Protein AF-A0A1S8ZXV4-F1 (afdb_monomer_lite)

Secondary structure (DSSP, 8-state):
--EEEEEEEEEEEEEEEE--TTSPPPEEEEEEEEETT--EEEESSPPP--SEEEEEEETTTTEEEEEE-SS-B-GGGB--SS-HHHHHHHHHHHHHHHHHHHHHHHHT-----HHHHHHHHHHHHHHHHHHHHHHHH-

Structure (mmCIF, N/CA/C/O backbone):
data_AF-A0A1S8ZXV4-F1
#
_entry.id   AF-A0A1S8ZXV4-F1
#
loop_
_atom_site.group_PDB
_atom_site.id
_atom_site.type_symbol
_atom_site.label_atom_id
_atom_site.label_alt_id
_atom_site.label_comp_id
_atom_site.label_asym_id
_atom_site.label_entity_id
_atom_site.label_seq_id
_atom_site.pdbx_PDB_ins_code
_atom_site.Cartn_x
_atom_site.Cartn_y
_atom_site.Cartn_z
_atom_site.occupancy
_atom_site.B_iso_or_equiv
_atom_site.auth_seq_id
_atom_site.auth_comp_id
_atom_site.auth_asym_id
_atom_site.auth_atom_id
_atom_site.pdbx_PDB_model_num
ATOM 1 N N . MET A 1 1 ? -6.082 -12.797 0.376 1.00 53.56 1 MET A N 1
ATOM 2 C CA . MET A 1 1 ? -6.749 -11.478 0.249 1.00 53.56 1 MET A CA 1
ATOM 3 C C . MET A 1 1 ? -6.816 -11.095 -1.225 1.00 53.56 1 MET A C 1
ATOM 5 O O . MET A 1 1 ? -5.987 -11.610 -1.969 1.00 53.56 1 MET A O 1
ATOM 9 N N . PRO A 1 2 ? -7.819 -10.319 -1.675 1.00 64.94 2 PRO A N 1
ATOM 10 C CA . PRO A 1 2 ? -8.117 -10.170 -3.096 1.00 64.94 2 PRO A CA 1
ATOM 11 C C . PRO A 1 2 ? -7.066 -9.303 -3.800 1.00 64.94 2 PRO A C 1
ATOM 13 O O . PRO A 1 2 ? -7.158 -8.078 -3.841 1.00 64.94 2 PRO A O 1
ATOM 16 N N . ASN A 1 3 ? -6.069 -9.975 -4.365 1.00 72.12 3 ASN A N 1
ATOM 17 C CA . ASN A 1 3 ? -5.155 -9.404 -5.339 1.00 72.12 3 ASN A CA 1
ATOM 18 C C . ASN A 1 3 ? -5.635 -9.812 -6.725 1.00 72.12 3 ASN A C 1
ATOM 20 O O . ASN A 1 3 ? -6.068 -10.947 -6.934 1.00 72.12 3 ASN A O 1
ATOM 24 N N . SER A 1 4 ? -5.553 -8.879 -7.662 1.00 84.62 4 SER A N 1
ATOM 25 C CA . SER A 1 4 ? -5.830 -9.153 -9.065 1.00 84.62 4 SER A CA 1
ATOM 26 C C . SER A 1 4 ? -4.521 -9.213 -9.836 1.00 84.62 4 SER A C 1
ATOM 28 O O . SER A 1 4 ? -3.505 -8.661 -9.405 1.00 84.62 4 SER A O 1
ATOM 30 N N . LYS A 1 5 ? -4.551 -9.917 -10.963 1.00 89.88 5 LYS A N 1
ATOM 31 C CA . LYS A 1 5 ? -3.407 -10.104 -11.847 1.00 89.88 5 LYS A CA 1
ATOM 32 C C . LYS A 1 5 ? -3.724 -9.547 -13.218 1.00 89.88 5 LYS A C 1
ATOM 34 O O . LYS A 1 5 ? -4.824 -9.750 -13.728 1.00 89.88 5 LYS A O 1
ATOM 39 N N . ALA A 1 6 ? -2.749 -8.890 -13.824 1.00 90.31 6 ALA A N 1
ATOM 40 C CA . ALA A 1 6 ? -2.843 -8.436 -15.197 1.00 90.31 6 ALA A CA 1
ATOM 41 C C . ALA A 1 6 ? -1.488 -8.574 -15.888 1.00 90.31 6 ALA A C 1
ATOM 43 O O . ALA A 1 6 ? -0.464 -8.173 -15.345 1.00 90.31 6 ALA A O 1
ATOM 44 N N . THR A 1 7 ? -1.489 -9.106 -17.107 1.00 92.69 7 THR A N 1
ATOM 45 C CA . THR A 1 7 ? -0.363 -8.932 -18.029 1.00 92.69 7 THR A CA 1
ATOM 46 C C . THR A 1 7 ? -0.497 -7.574 -18.696 1.00 92.69 7 THR A C 1
ATOM 48 O O . THR A 1 7 ? -1.591 -7.224 -19.153 1.00 92.69 7 THR A O 1
ATOM 51 N N . ASP A 1 8 ? 0.587 -6.816 -18.739 1.00 93.00 8 ASP A N 1
ATOM 52 C CA . ASP A 1 8 ? 0.615 -5.473 -19.296 1.00 93.00 8 ASP A CA 1
ATOM 53 C C . ASP A 1 8 ? 1.982 -5.146 -19.904 1.00 93.00 8 ASP A C 1
ATOM 55 O O . ASP A 1 8 ? 2.957 -5.88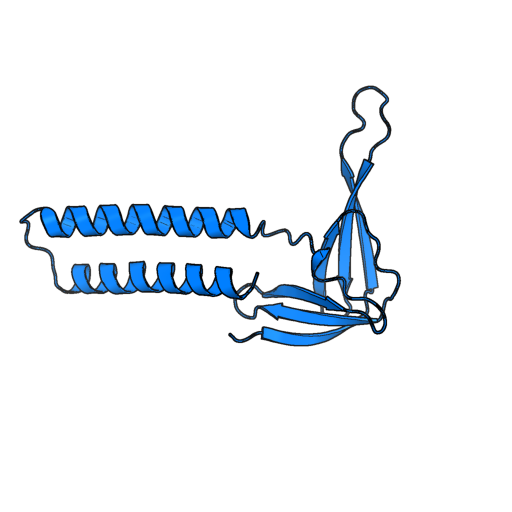0 -19.714 1.00 93.00 8 ASP A O 1
ATOM 59 N N . LYS A 1 9 ? 2.041 -4.043 -20.646 1.00 94.00 9 LYS A N 1
ATOM 60 C CA . LYS A 1 9 ? 3.249 -3.550 -21.287 1.00 94.00 9 LYS A CA 1
ATOM 61 C C . LYS A 1 9 ? 3.653 -2.195 -20.715 1.00 94.00 9 LYS A C 1
ATOM 63 O O . LYS A 1 9 ? 2.834 -1.280 -20.627 1.00 94.00 9 LYS A O 1
ATOM 68 N N . ILE A 1 10 ? 4.924 -2.053 -20.352 1.00 92.44 10 ILE A N 1
ATOM 69 C CA . ILE A 1 10 ? 5.539 -0.773 -20.001 1.00 92.44 10 ILE A CA 1
ATOM 70 C C . ILE A 1 10 ? 5.594 0.093 -21.261 1.00 92.44 10 ILE A C 1
ATOM 72 O O . ILE A 1 10 ? 6.110 -0.321 -22.297 1.00 92.44 10 ILE A O 1
ATOM 76 N N . THR A 1 11 ? 5.048 1.302 -21.173 1.00 93.88 11 THR A N 1
ATOM 77 C CA . THR A 1 11 ? 5.021 2.258 -22.287 1.00 93.88 11 THR A CA 1
ATOM 78 C C . THR A 1 11 ? 6.036 3.369 -22.100 1.00 93.88 11 THR A C 1
ATOM 80 O O . THR A 1 11 ? 6.648 3.803 -23.069 1.00 93.88 11 THR A O 1
ATOM 83 N N . ASN A 1 12 ? 6.228 3.822 -20.861 1.00 91.44 12 ASN A N 1
ATOM 84 C CA . ASN A 1 12 ? 7.108 4.934 -20.534 1.00 91.44 12 ASN A CA 1
ATOM 85 C C . ASN A 1 12 ? 7.781 4.718 -19.181 1.00 91.44 12 ASN A C 1
ATOM 87 O O . ASN A 1 12 ? 7.210 4.106 -18.273 1.00 91.44 12 ASN A O 1
ATOM 91 N N . TYR A 1 13 ? 8.965 5.308 -19.025 1.00 91.44 13 TYR A N 1
ATOM 92 C CA . TYR A 1 13 ? 9.608 5.452 -17.728 1.00 91.44 13 TYR A CA 1
ATOM 93 C C . TYR A 1 13 ? 10.292 6.812 -17.580 1.00 91.44 13 TYR A C 1
ATOM 95 O O . TYR A 1 13 ? 10.705 7.433 -18.559 1.00 91.44 13 TYR A O 1
ATOM 103 N N . PHE A 1 14 ? 10.454 7.264 -16.339 1.00 89.56 14 PHE A N 1
ATOM 104 C CA . PHE A 1 14 ? 11.303 8.406 -16.006 1.00 89.56 14 PHE A CA 1
ATOM 105 C C . PHE A 1 14 ? 12.165 8.107 -14.779 1.00 89.56 14 PHE A C 1
ATOM 107 O O . PHE A 1 14 ? 11.869 7.207 -13.995 1.00 89.56 14 PHE A O 1
ATOM 114 N N . VAL A 1 15 ? 13.267 8.842 -14.627 1.00 89.56 15 VAL A N 1
ATOM 115 C CA . VAL A 1 15 ? 14.275 8.582 -13.590 1.00 89.56 15 VAL A CA 1
ATOM 116 C C . VAL A 1 15 ? 14.322 9.735 -12.606 1.00 89.56 15 VAL A C 1
ATOM 118 O O . VAL A 1 15 ? 14.599 10.870 -12.998 1.00 89.56 15 VAL A O 1
ATOM 121 N N . THR A 1 16 ? 14.150 9.430 -11.324 1.00 85.75 16 THR A N 1
ATOM 122 C CA . THR A 1 16 ? 14.378 10.398 -10.252 1.00 85.75 16 THR A CA 1
ATOM 123 C C . THR A 1 16 ? 15.837 10.347 -9.818 1.00 85.75 16 THR A C 1
ATOM 125 O O . THR A 1 16 ? 16.419 9.277 -9.605 1.00 85.75 16 THR A O 1
ATOM 128 N N . ARG A 1 17 ? 16.446 11.528 -9.694 1.00 86.56 17 ARG A N 1
ATOM 129 C CA . ARG A 1 17 ? 17.826 11.708 -9.238 1.00 86.56 17 ARG A CA 1
ATOM 130 C C . ARG A 1 17 ? 17.844 12.595 -7.999 1.00 86.56 17 ARG A C 1
ATOM 132 O O . ARG A 1 17 ? 17.108 13.575 -7.949 1.00 86.56 17 ARG A O 1
ATOM 139 N N . ALA A 1 18 ? 18.687 12.266 -7.026 1.00 81.88 18 ALA A N 1
ATOM 140 C CA . ALA A 1 18 ? 18.881 13.060 -5.815 1.00 81.88 18 ALA A CA 1
ATOM 141 C C . ALA A 1 18 ? 20.348 13.475 -5.644 1.00 81.88 18 ALA A C 1
ATOM 143 O O . ALA A 1 18 ? 21.266 12.827 -6.153 1.00 81.88 18 ALA A O 1
ATOM 144 N N . GLY A 1 19 ? 20.562 14.569 -4.910 1.00 77.81 19 GLY A N 1
ATOM 145 C CA . GLY A 1 19 ? 21.883 15.160 -4.692 1.00 77.81 19 GLY A CA 1
ATOM 146 C C . GLY A 1 19 ? 22.304 16.137 -5.794 1.00 77.81 19 GLY A C 1
ATOM 147 O O . GLY A 1 19 ? 21.488 16.589 -6.592 1.00 77.81 19 GLY A O 1
ATOM 148 N N . GLY A 1 20 ? 23.587 16.501 -5.802 1.00 71.31 20 GLY A N 1
ATOM 149 C CA . GLY A 1 20 ? 24.172 17.399 -6.801 1.00 71.31 20 GLY A CA 1
ATOM 150 C C . GLY A 1 20 ? 24.274 18.874 -6.411 1.00 71.31 20 GLY A C 1
ATOM 151 O O . GLY A 1 20 ? 24.664 19.705 -7.230 1.00 71.31 20 GLY A O 1
ATOM 152 N N . LYS A 1 21 ? 23.977 19.231 -5.154 1.00 68.00 21 LYS A N 1
ATOM 153 C CA . LYS A 1 21 ? 24.371 20.546 -4.623 1.00 68.00 21 LYS A CA 1
ATOM 154 C C . LYS A 1 21 ? 25.883 20.546 -4.351 1.00 68.00 21 LYS A C 1
ATOM 156 O O . LYS A 1 21 ? 26.421 19.558 -3.854 1.00 68.00 21 LYS A O 1
ATOM 161 N N . ASN A 1 22 ? 26.551 21.649 -4.691 1.00 66.38 22 ASN A N 1
ATOM 162 C CA . ASN A 1 22 ? 28.001 21.866 -4.561 1.00 66.38 22 ASN A CA 1
ATOM 163 C C . ASN A 1 22 ? 28.892 20.963 -5.443 1.00 66.38 22 ASN A C 1
ATOM 165 O O . ASN A 1 22 ? 29.881 20.415 -4.968 1.00 66.38 22 ASN A O 1
ATOM 169 N N . GLY A 1 23 ? 28.564 20.804 -6.730 1.00 66.62 23 GLY A N 1
ATOM 170 C CA . GLY A 1 23 ? 29.474 20.190 -7.716 1.00 66.62 23 GLY A CA 1
ATOM 171 C C . GLY A 1 23 ? 29.562 18.659 -7.685 1.00 66.62 23 GLY A C 1
ATOM 172 O O . GLY A 1 23 ? 30.365 18.077 -8.408 1.00 66.62 23 GLY A O 1
ATOM 173 N N . SER A 1 24 ? 28.729 17.996 -6.880 1.00 75.75 24 SER A N 1
ATOM 174 C CA . SER A 1 24 ? 28.587 16.537 -6.887 1.00 75.75 24 SER A CA 1
ATOM 175 C C . SER A 1 24 ? 27.698 16.066 -8.049 1.00 75.75 24 SER A C 1
ATOM 177 O O . SER A 1 24 ? 26.811 16.785 -8.509 1.00 75.75 24 SER A O 1
ATOM 179 N N . THR A 1 25 ? 27.924 14.855 -8.561 1.00 79.50 25 THR A N 1
ATOM 180 C CA . THR A 1 25 ? 27.088 14.280 -9.624 1.00 79.50 25 THR A CA 1
ATOM 181 C C . THR A 1 25 ? 25.762 13.757 -9.048 1.00 79.50 25 THR A C 1
ATOM 183 O O . THR A 1 25 ? 25.775 13.023 -8.057 1.00 79.50 25 THR A O 1
ATOM 186 N N . PRO A 1 26 ? 24.598 14.099 -9.640 1.00 81.31 26 PRO A N 1
ATOM 187 C CA . PRO A 1 26 ? 23.306 13.595 -9.177 1.00 81.31 26 PRO A CA 1
ATOM 188 C C . PRO A 1 26 ? 23.215 12.071 -9.315 1.00 81.31 26 PRO A C 1
ATOM 190 O O . PRO A 1 26 ? 23.386 11.530 -10.416 1.00 81.31 26 PRO A O 1
ATOM 193 N N . GLN A 1 27 ? 22.891 11.380 -8.222 1.00 81.56 27 GLN A N 1
ATOM 194 C CA . GLN A 1 27 ? 22.738 9.925 -8.213 1.00 81.56 27 GLN A CA 1
ATOM 195 C C . GLN A 1 27 ? 21.309 9.531 -8.587 1.00 81.56 27 GLN A C 1
ATOM 197 O O . GLN A 1 27 ? 20.346 10.168 -8.159 1.00 81.56 27 GLN A O 1
ATOM 202 N N . LYS A 1 28 ? 21.162 8.479 -9.401 1.00 82.88 28 LYS A N 1
ATOM 203 C CA . LYS A 1 28 ? 19.854 7.885 -9.706 1.00 82.88 28 LYS A CA 1
ATOM 204 C C . LYS A 1 28 ? 19.336 7.165 -8.465 1.00 82.88 28 LYS A C 1
ATOM 206 O O . LYS A 1 28 ? 20.065 6.358 -7.900 1.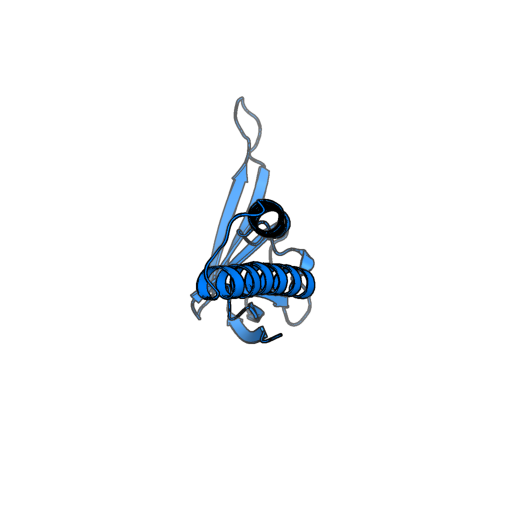00 82.88 28 LYS A O 1
ATOM 211 N N . ILE A 1 29 ? 18.094 7.441 -8.079 1.00 84.31 29 ILE A N 1
ATOM 212 C CA . ILE A 1 29 ? 17.489 6.857 -6.876 1.00 84.31 29 ILE A CA 1
ATOM 213 C C . ILE A 1 29 ? 16.252 6.006 -7.163 1.00 84.31 29 ILE A C 1
ATOM 215 O O . ILE A 1 29 ? 15.976 5.090 -6.396 1.00 84.31 29 ILE A O 1
ATOM 219 N N . ALA A 1 30 ? 15.528 6.270 -8.255 1.00 86.75 30 ALA A N 1
ATOM 220 C CA . ALA A 1 30 ? 14.350 5.489 -8.621 1.00 86.75 30 ALA A CA 1
ATOM 221 C C . ALA A 1 30 ? 14.050 5.560 -10.122 1.00 86.75 30 ALA A C 1
ATOM 223 O O . ALA A 1 30 ? 14.305 6.587 -10.766 1.00 86.75 30 ALA A O 1
ATOM 224 N N . TYR A 1 31 ? 13.453 4.491 -10.644 1.00 89.25 31 TYR A N 1
ATOM 225 C CA . TYR A 1 31 ? 12.757 4.480 -11.929 1.00 89.25 31 TYR A CA 1
ATOM 226 C C . TYR A 1 31 ? 11.254 4.454 -11.677 1.00 89.25 31 TYR A C 1
ATOM 228 O O . TYR A 1 31 ? 10.771 3.711 -10.829 1.00 89.25 31 TYR A O 1
ATOM 236 N N . HIS A 1 32 ? 10.514 5.257 -12.424 1.00 89.81 32 HIS A N 1
ATOM 237 C CA . HIS A 1 32 ? 9.062 5.325 -12.361 1.00 89.81 32 HIS A CA 1
ATOM 238 C C . HIS A 1 32 ? 8.501 4.863 -13.694 1.00 89.81 32 HIS A C 1
ATOM 240 O O . HIS A 1 32 ? 8.881 5.405 -14.729 1.00 89.81 32 HIS A O 1
ATOM 246 N N . TYR A 1 33 ? 7.605 3.887 -13.661 1.00 91.56 33 TYR A N 1
ATOM 247 C CA . TYR A 1 33 ? 7.060 3.218 -14.831 1.00 91.56 33 TYR A CA 1
ATOM 248 C C . TYR A 1 33 ? 5.580 3.530 -15.000 1.00 91.56 33 TYR A C 1
ATOM 250 O O . TYR A 1 33 ? 4.833 3.688 -14.030 1.00 91.56 33 TYR A O 1
ATOM 258 N N . SER A 1 34 ? 5.159 3.608 -16.256 1.00 91.75 34 SER A N 1
ATOM 259 C CA . SER A 1 34 ? 3.761 3.671 -16.668 1.00 91.75 34 SER A CA 1
ATOM 260 C C . SER A 1 34 ? 3.498 2.600 -17.715 1.00 91.75 34 SER A C 1
ATOM 262 O O . SER A 1 34 ? 4.360 2.293 -18.540 1.00 91.75 34 SER A O 1
ATOM 264 N N . THR A 1 35 ? 2.307 2.024 -17.658 1.00 93.06 35 THR A N 1
ATOM 265 C CA . THR A 1 35 ? 1.900 0.888 -18.491 1.00 93.06 35 THR A CA 1
ATOM 266 C C . THR A 1 35 ? 0.726 1.250 -19.390 1.00 93.06 35 THR A C 1
ATOM 268 O O . THR A 1 35 ? 0.079 2.280 -19.194 1.00 93.06 35 THR A O 1
ATOM 271 N N . GLU A 1 36 ? 0.449 0.415 -20.389 1.00 93.25 36 GLU A N 1
ATOM 272 C CA . GLU A 1 36 ? -0.634 0.635 -21.349 1.00 93.25 36 GLU A CA 1
ATOM 273 C C . GLU A 1 36 ? -2.018 0.632 -20.685 1.00 93.25 36 GLU A C 1
ATOM 275 O O . GLU A 1 36 ? -2.848 1.486 -21.002 1.00 93.25 36 GLU A O 1
ATOM 280 N N . LYS A 1 37 ? -2.263 -0.243 -19.697 1.00 90.31 37 LYS A N 1
ATOM 281 C CA . LYS A 1 37 ? -3.541 -0.260 -18.956 1.00 90.31 37 LYS A CA 1
ATOM 282 C C . LYS A 1 37 ? -3.604 0.775 -17.830 1.00 90.31 37 LYS A C 1
ATOM 284 O O . LYS A 1 37 ? -4.558 0.775 -17.053 1.00 90.31 37 LYS A O 1
ATOM 289 N N . GLY A 1 38 ? -2.620 1.671 -17.742 1.00 88.44 38 GLY A N 1
ATOM 290 C CA . GLY A 1 38 ? -2.628 2.808 -16.822 1.00 88.44 38 GLY A CA 1
ATOM 291 C C . GLY A 1 38 ? -2.145 2.503 -15.403 1.00 88.44 38 GLY A C 1
ATOM 292 O O . GLY A 1 38 ? -2.321 3.341 -14.519 1.00 88.44 38 GLY A O 1
ATOM 293 N N . PHE A 1 39 ? -1.518 1.347 -15.155 1.00 88.31 39 PHE A N 1
ATOM 294 C CA . PHE A 1 39 ? -0.814 1.115 -13.891 1.00 88.31 39 PHE A CA 1
ATOM 295 C C . PHE A 1 39 ? 0.463 1.949 -13.826 1.00 88.31 39 PHE A C 1
ATOM 297 O O . PHE A 1 39 ? 1.203 2.060 -14.810 1.00 88.31 39 PHE A O 1
ATOM 304 N N . THR A 1 40 ? 0.739 2.472 -12.636 1.00 89.00 40 THR A N 1
ATOM 305 C CA . THR A 1 40 ? 1.980 3.165 -12.304 1.00 89.00 40 THR A CA 1
ATOM 306 C C . THR A 1 40 ? 2.651 2.471 -11.130 1.00 89.00 40 THR A C 1
ATOM 308 O O . THR A 1 40 ? 2.001 2.041 -10.176 1.00 89.00 40 THR A O 1
ATOM 311 N N . PHE A 1 41 ? 3.967 2.326 -11.211 1.00 87.75 41 PHE A N 1
ATOM 312 C CA . PHE A 1 41 ? 4.779 1.744 -10.147 1.00 87.75 41 PHE A CA 1
ATOM 313 C C . PHE A 1 41 ? 6.206 2.265 -10.256 1.00 87.75 41 PHE A C 1
ATOM 315 O O . PHE A 1 41 ? 6.580 2.888 -11.248 1.00 87.75 41 PHE A O 1
ATOM 322 N N . SER A 1 42 ? 7.001 2.065 -9.212 1.00 88.00 42 SER A N 1
ATOM 323 C CA . SER A 1 42 ? 8.390 2.523 -9.192 1.00 88.00 42 SER A CA 1
ATOM 324 C C . SER A 1 42 ? 9.299 1.397 -8.742 1.00 88.00 42 SER A C 1
ATOM 326 O O . SER A 1 42 ? 8.882 0.560 -7.944 1.00 88.00 42 SER A O 1
ATOM 328 N N . THR A 1 43 ? 10.527 1.374 -9.245 1.00 87.88 43 THR A N 1
ATOM 329 C CA . THR A 1 43 ? 11.597 0.526 -8.719 1.00 87.88 43 THR A CA 1
ATOM 330 C C . THR A 1 43 ? 12.726 1.381 -8.151 1.00 87.88 43 THR A C 1
ATOM 332 O O . THR A 1 43 ? 12.776 2.599 -8.355 1.00 87.88 43 THR A O 1
ATOM 335 N N . GLY A 1 44 ? 13.616 0.754 -7.380 1.00 83.25 44 GLY A N 1
ATOM 336 C CA . GLY A 1 44 ? 14.858 1.371 -6.908 1.00 83.25 44 GLY A CA 1
ATOM 337 C C . GLY A 1 44 ? 15.846 1.689 -8.042 1.00 83.25 44 GLY A C 1
ATOM 338 O O . GLY A 1 44 ? 15.480 2.142 -9.121 1.00 83.25 44 GLY A O 1
ATOM 339 N N . ILE A 1 45 ? 17.138 1.454 -7.813 1.00 78.38 45 ILE A N 1
ATOM 340 C CA . ILE A 1 45 ? 18.211 1.809 -8.768 1.00 78.38 45 ILE A CA 1
ATOM 341 C C . ILE A 1 45 ? 18.212 0.891 -10.011 1.00 78.38 45 ILE A C 1
ATOM 343 O O . ILE A 1 45 ? 18.838 1.205 -11.025 1.00 78.38 45 ILE A O 1
ATOM 347 N N . ASN A 1 46 ? 17.490 -0.228 -9.963 1.00 81.50 46 ASN A N 1
ATOM 348 C CA . ASN A 1 46 ? 17.523 -1.253 -10.996 1.00 81.50 46 ASN A CA 1
ATOM 349 C C . ASN A 1 46 ? 16.457 -0.998 -12.063 1.00 81.50 46 ASN A C 1
ATOM 351 O O . ASN A 1 46 ? 15.271 -0.845 -11.759 1.00 81.50 46 ASN A O 1
ATOM 355 N N . TYR A 1 47 ? 16.908 -0.995 -13.315 1.00 84.62 47 TYR A N 1
ATOM 356 C CA . TYR A 1 47 ? 16.067 -0.843 -14.492 1.00 84.62 47 TYR A CA 1
ATOM 357 C C . TYR A 1 47 ? 15.436 -2.186 -14.885 1.00 84.62 47 TYR A C 1
ATOM 359 O O . TYR A 1 47 ? 16.113 -3.212 -14.889 1.00 84.62 47 TYR A O 1
ATOM 367 N N . ILE A 1 48 ? 14.146 -2.166 -15.214 1.00 85.75 48 ILE A N 1
ATOM 368 C CA . ILE A 1 48 ? 13.440 -3.278 -15.857 1.00 85.75 48 ILE A CA 1
ATOM 369 C C . ILE A 1 48 ? 13.716 -3.215 -17.357 1.00 85.75 48 ILE A C 1
ATOM 371 O O . ILE A 1 48 ? 13.356 -2.233 -18.003 1.00 85.75 48 ILE A O 1
ATOM 375 N N . GLU A 1 49 ? 14.360 -4.249 -17.893 1.00 83.81 49 GLU A N 1
ATOM 376 C CA . GLU A 1 49 ? 14.720 -4.315 -19.311 1.00 83.81 49 GLU A CA 1
ATOM 377 C C . GLU A 1 49 ? 13.569 -4.796 -20.196 1.00 83.81 49 GLU A C 1
ATOM 379 O O . GLU A 1 49 ? 13.501 -4.400 -21.359 1.00 83.81 49 GLU A O 1
ATOM 384 N N . GLU A 1 50 ? 12.666 -5.636 -19.680 1.00 86.31 50 GLU A N 1
ATOM 385 C CA . GLU A 1 50 ? 11.565 -6.172 -20.475 1.00 86.31 50 GLU A CA 1
ATOM 386 C C . GLU A 1 50 ? 10.295 -5.324 -20.378 1.00 86.31 50 GLU A C 1
ATOM 388 O O . GLU A 1 50 ? 9.758 -5.078 -19.299 1.00 86.31 50 GLU A O 1
ATOM 393 N N . ASP A 1 51 ? 9.741 -4.974 -21.540 1.00 87.56 51 ASP A N 1
ATOM 394 C CA . ASP A 1 51 ? 8.497 -4.206 -21.604 1.00 87.56 51 ASP A CA 1
ATOM 395 C C . ASP A 1 51 ? 7.276 -5.016 -21.146 1.00 87.56 51 ASP A C 1
ATOM 397 O O . ASP A 1 51 ? 6.335 -4.455 -20.594 1.00 87.56 51 ASP A O 1
ATOM 401 N N . ASN A 1 52 ? 7.251 -6.327 -21.407 1.00 92.31 52 ASN A N 1
ATOM 402 C CA . ASN A 1 52 ? 6.109 -7.183 -21.081 1.00 92.31 52 ASN A CA 1
ATOM 403 C C . ASN A 1 52 ? 6.232 -7.723 -19.657 1.00 92.31 52 ASN A C 1
ATOM 405 O O . ASN A 1 52 ? 7.143 -8.502 -19.357 1.00 92.31 52 ASN A O 1
ATOM 409 N N . ILE A 1 53 ? 5.268 -7.367 -18.813 1.00 92.69 53 ILE A N 1
ATOM 410 C CA . ILE A 1 53 ? 5.272 -7.689 -17.390 1.00 92.69 53 ILE A CA 1
ATOM 411 C C . ILE A 1 53 ? 3.929 -8.266 -16.927 1.00 92.69 53 ILE A C 1
ATOM 413 O O . ILE A 1 53 ? 2.858 -7.925 -17.423 1.00 92.69 53 ILE A O 1
ATOM 417 N N . GLU A 1 54 ? 3.984 -9.155 -15.944 1.00 93.25 54 GLU A N 1
ATOM 418 C CA . GLU A 1 54 ? 2.855 -9.555 -15.114 1.00 93.25 54 GLU A CA 1
ATOM 419 C C . GLU A 1 54 ? 2.863 -8.711 -13.840 1.00 93.25 54 GLU A C 1
ATOM 421 O O . GLU A 1 54 ? 3.863 -8.637 -13.120 1.00 93.25 54 GLU A O 1
ATOM 426 N N . ILE A 1 55 ? 1.727 -8.081 -13.568 1.00 90.44 55 ILE A N 1
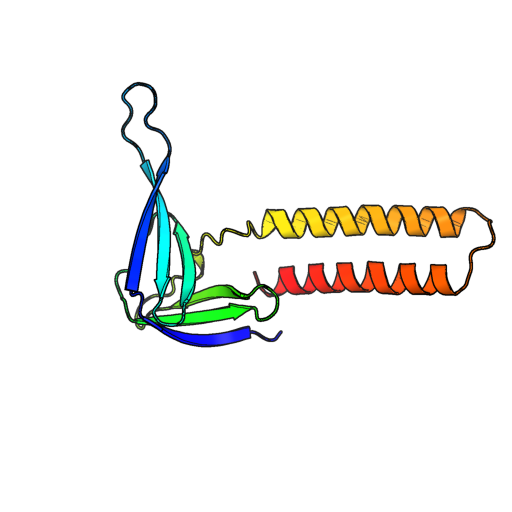ATOM 427 C CA . ILE A 1 55 ? 1.511 -7.189 -12.440 1.00 90.44 55 ILE A CA 1
ATOM 428 C C . ILE A 1 55 ? 0.472 -7.829 -11.524 1.00 90.44 55 ILE A C 1
ATOM 430 O O . ILE A 1 55 ? -0.636 -8.152 -11.961 1.00 90.44 55 ILE A O 1
ATOM 434 N N . GLU A 1 56 ? 0.805 -7.978 -10.243 1.00 89.81 56 GLU A N 1
ATOM 435 C CA . GLU A 1 56 ? -0.200 -8.169 -9.194 1.00 89.81 56 GLU A CA 1
ATOM 436 C C . GLU A 1 56 ? -0.483 -6.818 -8.542 1.00 89.81 56 GLU A C 1
ATOM 438 O O . GLU A 1 56 ? 0.440 -6.040 -8.301 1.00 89.81 56 GLU A O 1
ATOM 443 N N . TYR A 1 57 ? -1.748 -6.529 -8.251 1.00 86.38 57 TYR A N 1
ATOM 444 C CA . TYR A 1 57 ? -2.136 -5.284 -7.596 1.00 86.38 57 TYR A CA 1
ATOM 445 C C . TYR A 1 57 ? -3.224 -5.503 -6.545 1.00 86.38 57 TYR A C 1
ATOM 447 O O . TYR A 1 57 ? -4.086 -6.382 -6.657 1.00 86.38 57 TYR A O 1
ATOM 455 N N . SER A 1 58 ? -3.177 -4.667 -5.509 1.00 82.06 58 SER A N 1
ATOM 456 C CA . SER A 1 58 ? -4.169 -4.631 -4.438 1.00 82.06 58 SER A CA 1
ATOM 457 C C . SER A 1 58 ? -5.413 -3.891 -4.909 1.00 82.06 58 SER A C 1
ATOM 459 O O . SER A 1 58 ? -5.321 -2.726 -5.299 1.00 82.06 58 SER A O 1
ATOM 461 N N . LEU A 1 59 ? -6.588 -4.518 -4.825 1.00 80.12 59 LEU A N 1
ATOM 462 C CA . LEU A 1 59 ? -7.846 -3.851 -5.185 1.00 80.12 59 LEU A CA 1
ATOM 463 C C . LEU A 1 59 ? -8.171 -2.673 -4.256 1.00 80.12 59 LEU A C 1
ATOM 465 O O . LEU A 1 59 ? -8.703 -1.667 -4.718 1.00 80.12 59 LEU A O 1
ATOM 469 N N . LEU A 1 60 ? -7.823 -2.778 -2.968 1.00 74.62 60 LEU A N 1
ATOM 470 C CA . LEU A 1 60 ? -8.114 -1.737 -1.977 1.00 74.62 60 LEU A CA 1
ATOM 471 C C . LEU A 1 60 ? -7.286 -0.470 -2.197 1.00 74.62 60 LEU A C 1
ATOM 473 O O . LEU A 1 60 ? -7.818 0.633 -2.124 1.00 74.62 60 LEU A O 1
ATOM 477 N N . PHE A 1 61 ? -5.994 -0.626 -2.486 1.00 72.50 61 PHE A N 1
ATOM 478 C CA . PHE A 1 61 ? -5.076 0.511 -2.615 1.00 72.50 61 PHE A CA 1
ATOM 479 C C . PHE A 1 61 ? -4.795 0.901 -4.063 1.00 72.50 61 PHE A C 1
ATOM 481 O O . PHE A 1 61 ? -4.102 1.888 -4.293 1.00 72.50 61 PHE A O 1
ATOM 488 N N . LYS A 1 62 ? -5.289 0.115 -5.033 1.00 76.88 62 LYS A N 1
ATOM 489 C CA . LYS A 1 62 ? -4.953 0.223 -6.464 1.00 76.88 62 LYS A CA 1
ATOM 490 C C . LYS A 1 62 ? -3.442 0.328 -6.711 1.00 76.88 62 LYS A C 1
ATOM 492 O O . LYS A 1 62 ? -3.002 0.949 -7.671 1.00 76.88 62 LYS A O 1
ATOM 497 N N . SER A 1 63 ? -2.661 -0.274 -5.818 1.00 80.75 63 SER A N 1
ATOM 498 C CA . SER A 1 63 ? -1.204 -0.228 -5.829 1.00 80.75 63 SER A CA 1
ATOM 499 C C . SER A 1 63 ? -0.667 -1.542 -6.369 1.00 80.75 63 SER A C 1
ATOM 501 O O . SER A 1 63 ? -1.191 -2.607 -6.027 1.00 80.75 63 SER A O 1
ATOM 503 N N . VAL A 1 64 ? 0.369 -1.459 -7.195 1.00 86.69 64 VAL A N 1
ATOM 504 C CA . VAL A 1 64 ? 1.102 -2.613 -7.716 1.00 86.69 64 VAL A CA 1
ATOM 505 C C . VAL A 1 64 ? 1.885 -3.259 -6.580 1.00 86.69 64 VAL A C 1
ATOM 507 O O . VAL A 1 64 ? 2.631 -2.588 -5.888 1.00 86.69 64 VAL A O 1
ATOM 510 N N . THR A 1 65 ? 1.720 -4.555 -6.361 1.00 85.38 65 THR A N 1
ATOM 511 C CA . THR A 1 65 ? 2.318 -5.284 -5.232 1.00 85.38 65 THR A CA 1
ATOM 512 C C . THR A 1 65 ? 3.391 -6.259 -5.684 1.00 85.38 65 THR A C 1
ATOM 514 O O . THR A 1 65 ? 4.295 -6.566 -4.915 1.00 85.38 65 THR A O 1
ATOM 517 N N . LYS A 1 66 ? 3.313 -6.729 -6.935 1.00 88.56 66 LYS A N 1
ATOM 518 C CA . LYS A 1 66 ? 4.337 -7.562 -7.568 1.00 88.56 66 LYS A CA 1
ATOM 519 C C . LYS A 1 66 ? 4.475 -7.206 -9.034 1.00 88.56 66 LYS A C 1
ATOM 521 O O . LYS A 1 66 ? 3.477 -6.932 -9.696 1.00 88.56 66 LYS A O 1
ATOM 526 N N . VAL A 1 67 ? 5.705 -7.272 -9.531 1.00 88.50 67 VAL A N 1
ATOM 527 C CA . VAL A 1 67 ? 6.033 -7.111 -10.950 1.00 88.50 67 VAL A CA 1
ATOM 528 C C . VAL A 1 67 ? 6.991 -8.222 -11.343 1.00 88.50 67 VAL A C 1
ATOM 530 O O . VAL A 1 67 ? 8.016 -8.430 -10.692 1.00 88.50 67 VAL A O 1
ATOM 533 N N . LYS A 1 68 ? 6.654 -8.956 -12.399 1.00 91.06 68 LYS A N 1
ATOM 534 C CA . LYS A 1 68 ? 7.471 -10.044 -12.941 1.00 91.06 68 LYS A CA 1
ATOM 535 C C . LYS A 1 68 ? 7.552 -9.917 -14.451 1.00 91.06 68 LYS A C 1
ATOM 537 O O . LYS A 1 68 ? 6.538 -9.662 -15.087 1.00 91.06 68 LYS A O 1
ATOM 542 N N . SER A 1 69 ? 8.724 -10.126 -15.030 1.00 89.62 69 SER A N 1
ATOM 543 C CA . SER A 1 69 ? 8.838 -10.429 -16.455 1.00 89.62 69 SER A CA 1
ATOM 544 C C . SER A 1 69 ? 8.826 -11.945 -16.658 1.00 89.62 69 SER A C 1
ATOM 546 O O . SER A 1 69 ? 8.700 -12.731 -15.715 1.00 89.62 69 SER A O 1
ATOM 548 N N . LYS A 1 70 ? 8.984 -12.376 -17.910 1.00 85.62 70 LYS A N 1
ATOM 549 C CA . LYS A 1 70 ? 9.153 -13.794 -18.244 1.00 85.62 70 LYS A CA 1
ATOM 550 C C . LYS A 1 70 ? 10.398 -14.413 -17.589 1.00 85.62 70 LYS A C 1
ATOM 552 O O . LYS A 1 70 ? 10.400 -15.615 -17.337 1.00 85.62 70 LYS A O 1
ATOM 557 N N . TYR A 1 71 ? 11.440 -13.615 -17.345 1.00 85.62 71 TYR A N 1
ATOM 558 C CA . TYR A 1 71 ? 12.752 -14.103 -16.904 1.00 85.62 71 TYR A CA 1
ATOM 559 C C . TYR A 1 71 ? 13.117 -13.669 -15.486 1.00 85.62 71 TYR A C 1
ATOM 561 O O . TYR A 1 71 ? 13.868 -14.371 -14.816 1.00 85.62 71 TYR A O 1
ATOM 569 N N . ASN A 1 72 ? 12.569 -12.548 -15.013 1.00 87.12 72 ASN A N 1
ATOM 570 C CA . ASN A 1 72 ? 12.994 -11.908 -13.778 1.00 87.12 72 ASN A CA 1
ATOM 571 C C . ASN A 1 72 ? 11.807 -11.559 -12.877 1.00 87.12 72 ASN A C 1
ATOM 573 O O . ASN A 1 72 ? 10.720 -11.200 -13.332 1.00 87.12 72 ASN A O 1
ATOM 577 N N . ASN A 1 73 ? 12.028 -11.630 -11.566 1.00 88.56 73 ASN A N 1
ATOM 578 C CA . ASN A 1 73 ? 11.082 -11.141 -10.572 1.00 88.56 73 ASN A CA 1
ATOM 579 C C . ASN A 1 73 ? 11.579 -9.801 -10.022 1.00 88.56 73 ASN A C 1
ATOM 581 O O . ASN A 1 73 ? 12.605 -9.749 -9.352 1.00 88.56 73 ASN A O 1
ATOM 585 N N . TYR A 1 74 ? 10.829 -8.735 -10.289 1.00 86.75 74 TYR A N 1
ATOM 586 C CA . TYR A 1 74 ? 11.153 -7.367 -9.881 1.00 86.75 74 TYR A CA 1
ATOM 587 C C . TYR A 1 74 ? 10.392 -6.922 -8.630 1.00 86.75 74 TYR A C 1
ATOM 589 O O . TYR A 1 74 ? 10.519 -5.774 -8.215 1.00 86.75 74 TYR A O 1
ATOM 597 N N . SER A 1 75 ? 9.604 -7.814 -8.023 1.00 85.44 75 SER A N 1
ATOM 598 C CA . SER A 1 75 ? 8.725 -7.474 -6.896 1.00 85.44 75 SER A CA 1
ATOM 599 C C . SER A 1 75 ? 9.497 -6.903 -5.705 1.00 85.44 75 SER A C 1
ATOM 601 O O . SER A 1 75 ? 9.057 -5.920 -5.123 1.00 85.44 75 SER A O 1
ATOM 603 N N . ASP A 1 76 ? 10.681 -7.444 -5.408 1.00 81.69 76 ASP A N 1
ATOM 604 C CA . ASP A 1 76 ? 11.518 -6.991 -4.284 1.00 81.69 76 ASP A CA 1
ATOM 605 C C . ASP A 1 76 ? 12.200 -5.639 -4.557 1.00 81.69 76 ASP A C 1
ATOM 607 O O . ASP A 1 76 ? 12.741 -5.004 -3.654 1.00 81.69 76 ASP A O 1
ATOM 611 N N . LEU A 1 77 ? 12.181 -5.186 -5.814 1.00 83.50 77 LEU A N 1
ATOM 612 C CA . LEU A 1 77 ? 12.744 -3.904 -6.234 1.00 83.50 77 LEU A CA 1
ATOM 613 C C . LEU A 1 77 ? 11.699 -2.789 -6.237 1.00 83.50 77 LEU A C 1
ATOM 615 O O . LEU A 1 77 ? 12.069 -1.641 -6.496 1.00 83.50 77 LEU A O 1
ATOM 619 N N . LEU A 1 78 ? 10.422 -3.109 -5.988 1.00 84.19 78 LEU A N 1
ATOM 620 C CA . LEU A 1 78 ? 9.336 -2.138 -5.985 1.00 84.19 78 LEU A CA 1
ATOM 621 C C . LEU A 1 78 ? 9.533 -1.108 -4.872 1.00 84.19 78 LEU A C 1
ATOM 623 O O . LEU A 1 78 ? 9.480 -1.407 -3.683 1.00 84.19 78 LEU A O 1
ATOM 627 N N . SER A 1 79 ? 9.700 0.145 -5.279 1.00 73.19 79 SER A N 1
ATOM 628 C CA . SER A 1 79 ? 9.758 1.323 -4.418 1.00 73.19 79 SER A CA 1
ATOM 629 C C . SER A 1 79 ? 8.409 2.041 -4.455 1.00 73.19 79 SER A C 1
ATOM 631 O O . SER A 1 79 ? 8.294 3.201 -4.847 1.00 73.19 79 SER A O 1
ATOM 633 N N . ASN A 1 80 ? 7.333 1.331 -4.113 1.00 64.56 80 ASN A N 1
ATOM 634 C CA . ASN A 1 80 ? 6.002 1.927 -4.169 1.00 64.56 80 ASN A CA 1
ATOM 635 C C . ASN A 1 80 ? 5.921 3.187 -3.295 1.00 64.56 80 ASN A C 1
ATOM 637 O O . ASN A 1 80 ? 6.362 3.198 -2.148 1.00 64.56 80 ASN A O 1
ATOM 641 N N . GLY A 1 81 ? 5.325 4.253 -3.845 1.00 52.97 81 GLY A N 1
ATOM 642 C CA . GLY A 1 81 ? 5.232 5.572 -3.201 1.00 52.97 81 GLY A CA 1
ATOM 643 C C . GLY A 1 81 ? 4.438 5.583 -1.891 1.00 52.97 81 GLY A C 1
ATOM 644 O O . GLY A 1 81 ? 4.545 6.519 -1.101 1.00 52.97 81 GLY A O 1
ATOM 645 N N . VAL A 1 82 ? 3.685 4.518 -1.618 1.00 53.19 82 VAL A N 1
ATOM 646 C CA . VAL A 1 82 ? 3.206 4.218 -0.275 1.00 53.19 82 VAL A CA 1
ATOM 647 C C . VAL A 1 82 ? 4.361 3.526 0.437 1.00 53.19 82 VAL A C 1
ATOM 649 O O . VAL A 1 82 ? 4.517 2.319 0.298 1.00 53.19 82 VAL A O 1
ATOM 652 N N . ASN A 1 83 ? 5.195 4.275 1.166 1.00 54.22 83 ASN A N 1
ATOM 653 C CA . ASN A 1 83 ? 6.161 3.662 2.074 1.00 54.22 83 ASN A CA 1
ATOM 654 C C . ASN A 1 83 ? 5.359 2.772 3.034 1.00 54.22 83 ASN A C 1
ATOM 656 O O . ASN A 1 83 ? 4.649 3.275 3.908 1.00 54.22 83 ASN A O 1
ATOM 660 N N . ILE A 1 84 ? 5.403 1.464 2.790 1.00 57.38 84 ILE A N 1
ATOM 661 C CA . ILE A 1 84 ? 4.553 0.451 3.421 1.00 57.38 84 ILE A CA 1
ATOM 662 C C . ILE A 1 84 ? 4.716 0.516 4.937 1.00 57.38 84 ILE A C 1
ATOM 664 O O . ILE A 1 84 ? 3.728 0.543 5.670 1.00 57.38 84 ILE A O 1
ATOM 668 N N . HIS A 1 85 ? 5.958 0.677 5.397 1.00 61.06 85 HIS A N 1
ATOM 669 C CA . HIS A 1 85 ? 6.264 0.879 6.807 1.00 61.06 85 HIS A CA 1
ATOM 670 C C . HIS A 1 85 ? 5.667 2.180 7.351 1.00 61.06 85 HIS A C 1
ATOM 672 O O . HIS A 1 85 ? 5.219 2.213 8.490 1.00 61.06 85 HIS A O 1
ATOM 678 N N . GLY A 1 86 ? 5.607 3.238 6.540 1.00 67.31 86 GLY A N 1
ATOM 679 C CA . GLY A 1 86 ? 5.023 4.523 6.918 1.00 67.31 86 GLY A CA 1
ATOM 680 C C . GLY A 1 86 ? 3.511 4.445 7.123 1.00 67.31 86 GLY A C 1
ATOM 681 O O . GLY A 1 86 ? 3.020 4.762 8.202 1.00 67.31 86 GLY A O 1
ATOM 682 N N . ILE A 1 87 ? 2.755 3.991 6.118 1.00 77.88 87 ILE A N 1
ATOM 683 C CA . ILE A 1 87 ? 1.289 3.884 6.230 1.00 77.88 87 ILE A CA 1
ATOM 684 C C . ILE A 1 87 ? 0.881 2.886 7.326 1.00 77.88 87 ILE A C 1
ATOM 686 O O . ILE A 1 87 ? -0.048 3.158 8.087 1.00 77.88 87 ILE A O 1
ATOM 690 N N . GLN A 1 88 ? 1.608 1.771 7.461 1.00 79.75 88 GLN A N 1
ATOM 691 C CA . GLN A 1 88 ? 1.379 0.793 8.521 1.00 79.75 88 GLN A CA 1
ATOM 692 C C . GLN A 1 88 ? 1.671 1.402 9.894 1.00 79.75 88 GLN A C 1
ATOM 694 O O . GLN A 1 88 ? 0.884 1.218 10.818 1.00 79.75 88 GLN A O 1
ATOM 699 N N . PHE A 1 89 ? 2.741 2.192 10.021 1.00 83.50 89 PHE A N 1
ATOM 700 C CA . PHE A 1 89 ? 3.041 2.932 11.243 1.00 83.50 89 PHE A CA 1
ATOM 701 C C . PHE A 1 89 ? 1.913 3.907 11.608 1.00 83.50 89 PHE A C 1
ATOM 703 O O . PHE A 1 89 ? 1.447 3.890 12.746 1.00 83.50 89 PHE A O 1
ATOM 710 N N . TYR A 1 90 ? 1.404 4.691 10.651 1.00 86.56 90 TYR A N 1
ATOM 711 C CA . TYR A 1 90 ? 0.278 5.598 10.901 1.00 86.56 90 TYR A CA 1
ATOM 712 C C . TYR A 1 90 ? -0.991 4.853 11.331 1.00 86.56 90 TYR A C 1
ATOM 714 O O . TYR A 1 90 ? -1.643 5.276 12.287 1.00 86.56 90 TYR A O 1
ATOM 722 N N . LEU A 1 91 ? -1.327 3.731 10.683 1.00 89.31 91 LEU A N 1
ATOM 723 C CA . LEU A 1 91 ? -2.465 2.896 11.080 1.00 89.31 91 LEU A CA 1
ATOM 724 C C . LEU A 1 91 ? -2.288 2.328 12.495 1.00 89.31 91 LEU A C 1
ATOM 726 O O . LEU A 1 91 ? -3.222 2.389 13.293 1.00 89.31 91 LEU A O 1
ATOM 730 N N . CYS A 1 92 ? -1.085 1.864 12.844 1.00 89.00 92 CYS A N 1
ATOM 731 C CA . CYS A 1 92 ? -0.760 1.417 14.198 1.00 89.00 92 CYS A CA 1
ATOM 732 C C . CYS A 1 92 ? -0.892 2.549 15.229 1.00 89.00 92 CYS A C 1
ATOM 734 O O . CYS A 1 92 ? -1.454 2.334 16.302 1.00 89.00 92 CYS A O 1
ATOM 736 N N . CYS A 1 93 ? -0.438 3.766 14.917 1.00 91.88 93 CYS A N 1
ATOM 737 C CA . CYS A 1 93 ? -0.635 4.922 15.792 1.00 91.88 93 CYS A CA 1
ATOM 738 C C . CYS A 1 93 ? -2.124 5.230 15.990 1.00 91.88 93 CYS A C 1
ATOM 740 O O . CYS A 1 93 ? -2.564 5.381 17.129 1.00 91.88 93 CYS A O 1
ATOM 742 N N . ILE A 1 94 ? -2.912 5.281 14.908 1.00 94.06 94 ILE A N 1
ATOM 743 C CA . ILE A 1 94 ? -4.367 5.502 14.972 1.00 94.06 94 ILE A CA 1
ATOM 744 C C . ILE A 1 94 ? -5.035 4.425 15.833 1.00 94.06 94 ILE A C 1
ATOM 746 O O . ILE A 1 94 ? -5.886 4.749 16.662 1.00 94.06 94 ILE A O 1
ATOM 750 N N . PHE A 1 95 ? -4.620 3.165 15.682 1.00 94.50 95 PHE A N 1
ATOM 751 C CA . PHE A 1 95 ? -5.119 2.051 16.482 1.00 94.50 95 PHE A CA 1
ATOM 752 C C . PHE A 1 95 ? -4.839 2.245 17.976 1.00 94.50 95 PHE A C 1
ATOM 754 O O . PHE A 1 95 ? -5.762 2.175 18.788 1.00 94.50 95 PHE A O 1
ATOM 761 N N . LEU A 1 96 ? -3.590 2.559 18.339 1.00 94.75 96 LEU A N 1
ATOM 762 C CA . LEU A 1 96 ? -3.192 2.796 19.730 1.00 94.75 96 LEU A CA 1
ATOM 763 C C . LEU A 1 96 ? -3.951 3.976 20.346 1.00 94.75 96 LEU A C 1
ATOM 765 O O . LEU A 1 96 ? -4.482 3.852 21.450 1.00 94.75 96 LEU A O 1
ATOM 769 N N . PHE A 1 97 ? -4.056 5.098 19.628 1.00 94.88 97 PHE A N 1
ATOM 770 C CA . PHE A 1 97 ? -4.805 6.264 20.100 1.00 94.88 97 PHE A CA 1
ATOM 771 C C . PHE A 1 97 ? -6.294 5.956 20.267 1.00 94.88 97 PHE A C 1
ATOM 773 O O . PHE A 1 97 ? -6.881 6.305 21.292 1.00 94.88 97 PHE A O 1
ATOM 780 N N . SER A 1 98 ? -6.909 5.275 19.298 1.00 95.12 98 SER A N 1
ATOM 781 C CA . SER A 1 98 ? -8.326 4.917 19.374 1.00 95.12 98 SER A CA 1
ATOM 782 C C . SER A 1 98 ? -8.615 3.943 20.514 1.00 95.12 98 SER A C 1
ATOM 784 O O . SER A 1 98 ? -9.574 4.138 21.268 1.00 95.12 98 SER A O 1
ATOM 786 N N . THR A 1 99 ? -7.744 2.952 20.709 1.00 94.12 99 THR A N 1
ATOM 787 C CA . THR A 1 99 ? -7.844 2.004 21.820 1.00 94.12 99 THR A CA 1
ATOM 788 C C . THR A 1 99 ? -7.693 2.727 23.156 1.00 94.12 99 THR A C 1
ATOM 790 O O . THR A 1 99 ? -8.504 2.514 24.054 1.00 94.12 99 THR A O 1
ATOM 793 N N . ALA A 1 100 ? -6.729 3.645 23.286 1.00 94.56 100 ALA A N 1
ATOM 794 C CA . ALA A 1 100 ? -6.530 4.427 24.505 1.00 94.56 100 ALA A CA 1
ATOM 795 C C . ALA A 1 100 ? -7.746 5.308 24.846 1.00 94.56 100 ALA A C 1
ATOM 797 O O . ALA A 1 100 ? -8.167 5.366 26.003 1.00 94.56 100 ALA A O 1
ATOM 798 N N . ILE A 1 101 ? -8.349 5.962 23.846 1.00 92.50 101 ILE A N 1
ATOM 799 C CA . ILE A 1 101 ? -9.573 6.759 24.027 1.00 92.50 101 ILE A CA 1
ATOM 800 C C . ILE A 1 101 ? -10.747 5.859 24.429 1.00 92.50 101 ILE A C 1
ATOM 802 O O . ILE A 1 101 ? -11.468 6.182 25.374 1.00 92.50 101 ILE A O 1
ATOM 806 N N . SER A 1 102 ? -10.914 4.720 23.755 1.00 92.69 102 SER A N 1
ATOM 807 C CA . SER A 1 102 ? -11.980 3.753 24.048 1.00 92.69 102 SER A CA 1
ATOM 808 C C . SER A 1 102 ? -11.851 3.212 25.475 1.00 92.69 102 SER A C 1
ATOM 810 O O . SER A 1 102 ? -12.824 3.204 26.227 1.00 92.69 102 SER A O 1
ATOM 812 N N . LEU A 1 103 ? -10.629 2.864 25.893 1.00 92.00 103 LEU A N 1
ATOM 813 C CA . LEU A 1 103 ? -10.326 2.402 27.246 1.00 92.00 103 LEU A CA 1
ATOM 814 C C . LEU A 1 103 ? -10.602 3.490 28.290 1.00 92.00 103 LEU A C 1
ATOM 816 O O . LEU A 1 103 ? -11.210 3.216 29.321 1.00 92.00 103 LEU A O 1
ATOM 820 N N . LYS A 1 104 ? -10.221 4.743 28.014 1.00 92.00 104 LYS A N 1
ATOM 821 C CA . LYS A 1 104 ? -10.513 5.880 28.898 1.00 92.00 104 LYS A CA 1
ATOM 822 C C . LYS A 1 104 ? -12.017 6.072 29.098 1.00 92.00 104 LYS A C 1
ATOM 824 O O . LYS A 1 104 ? -12.436 6.359 30.215 1.00 92.00 104 LYS A O 1
ATOM 829 N N . ILE A 1 105 ? -12.820 5.931 28.042 1.00 89.06 105 ILE A N 1
ATOM 830 C CA . ILE A 1 105 ? -14.280 6.065 28.138 1.00 89.06 105 ILE A CA 1
ATOM 831 C C . ILE A 1 105 ? -14.873 4.900 28.939 1.00 89.06 105 ILE A C 1
ATOM 833 O O . ILE A 1 105 ? -15.665 5.147 29.845 1.00 89.06 105 ILE A O 1
ATOM 837 N N . LEU A 1 106 ? -14.428 3.666 28.679 1.00 88.75 106 LEU A N 1
ATOM 838 C CA . LEU A 1 106 ? -14.840 2.474 29.432 1.00 88.75 106 LEU A CA 1
ATOM 839 C C . LEU A 1 106 ? -14.521 2.588 30.932 1.00 88.75 106 LEU A C 1
ATOM 841 O O . LEU A 1 106 ? -15.350 2.237 31.765 1.00 88.75 106 LEU A O 1
ATOM 845 N N . LEU A 1 107 ? -13.351 3.129 31.283 1.00 89.62 107 LEU A N 1
ATOM 846 C CA . LEU A 1 107 ? -12.910 3.308 32.672 1.00 89.62 107 LEU A CA 1
ATOM 847 C C . LEU A 1 107 ? -13.485 4.561 33.353 1.00 89.62 107 LEU A C 1
ATOM 849 O O . LEU A 1 107 ? -13.321 4.738 34.557 1.00 89.62 107 LEU A O 1
ATOM 853 N N . SER A 1 108 ? -14.151 5.453 32.613 1.00 85.00 108 SER A N 1
ATOM 854 C CA . SER A 1 108 ? -14.599 6.751 33.132 1.00 85.00 108 SER A CA 1
ATOM 855 C C . SER A 1 108 ? -15.745 6.654 34.155 1.00 85.00 108 SER A C 1
ATOM 857 O O . SER A 1 108 ? -16.146 7.702 34.665 1.00 85.00 108 SER A O 1
ATOM 859 N N . ASN A 1 109 ? -16.312 5.468 34.427 1.00 70.69 109 ASN A N 1
ATOM 860 C CA . ASN A 1 109 ? -17.522 5.259 35.251 1.00 70.69 109 ASN A CA 1
ATOM 861 C C . ASN A 1 109 ? -18.703 6.185 34.879 1.00 70.69 109 ASN A C 1
ATOM 863 O O . ASN A 1 109 ? -19.625 6.396 35.666 1.00 70.69 109 ASN A O 1
ATOM 867 N N . LYS A 1 110 ? -18.676 6.759 33.671 1.00 78.88 110 LYS A N 1
ATOM 868 C CA . LYS A 1 110 ? -19.739 7.588 33.106 1.00 78.88 110 LYS A CA 1
ATOM 869 C C . LYS A 1 110 ? -20.604 6.703 32.227 1.00 78.88 110 LYS A C 1
ATOM 871 O O . LYS A 1 110 ? -20.076 5.910 31.453 1.00 78.88 110 LYS A O 1
ATOM 876 N N . PHE A 1 111 ? -21.918 6.882 32.305 1.00 82.75 111 PHE A N 1
ATOM 877 C CA . PHE A 1 111 ? -22.825 6.251 31.356 1.00 82.75 111 PHE A CA 1
ATOM 878 C C . PHE A 1 111 ? -22.524 6.751 29.938 1.00 82.75 111 PHE A C 1
ATOM 880 O O . PHE A 1 111 ? -22.477 7.957 29.687 1.00 82.75 111 PHE A O 1
ATOM 887 N N . PHE A 1 112 ? -22.321 5.813 29.017 1.00 85.94 112 PHE A N 1
ATOM 888 C CA . PHE A 1 112 ? -22.237 6.050 27.580 1.00 85.94 112 PHE A CA 1
ATOM 889 C C . PHE A 1 112 ? -23.340 5.251 26.882 1.00 85.94 112 PHE A C 1
ATOM 891 O O . PHE A 1 112 ? -23.827 4.253 27.408 1.00 85.94 112 PHE A O 1
ATOM 898 N N . SER A 1 113 ? -23.769 5.712 25.709 1.00 90.88 113 SER A N 1
ATOM 899 C CA . SER A 1 113 ? -24.813 5.034 24.940 1.00 90.88 113 SER A CA 1
ATOM 900 C C . SER A 1 113 ? -24.301 3.739 24.306 1.00 90.88 113 SER A C 1
ATOM 902 O O . SER A 1 113 ? -23.119 3.617 23.980 1.00 90.88 113 SER A O 1
ATOM 904 N N . GLU A 1 114 ? -25.206 2.797 24.040 1.00 90.88 114 GLU A N 1
ATOM 905 C CA . GLU A 1 114 ? -24.890 1.570 23.293 1.00 90.88 114 GLU A CA 1
ATOM 906 C C . GLU A 1 114 ? -24.267 1.879 21.925 1.00 90.88 114 GLU A C 1
ATOM 908 O O . GLU A 1 114 ? -23.304 1.241 21.511 1.00 90.88 114 GLU A O 1
ATOM 913 N N . ASN A 1 115 ? -24.744 2.930 21.252 1.00 92.25 115 ASN A N 1
ATOM 914 C CA . ASN A 1 115 ? -24.186 3.371 19.974 1.00 92.25 115 ASN A CA 1
ATOM 915 C C . ASN A 1 115 ? -22.693 3.735 20.080 1.00 92.25 115 ASN A C 1
ATOM 917 O O . ASN A 1 115 ? -21.898 3.408 19.202 1.00 92.25 115 ASN A O 1
ATOM 921 N N . THR A 1 116 ? -22.290 4.377 21.179 1.00 90.19 116 THR A N 1
ATOM 922 C CA . THR A 1 116 ? -20.881 4.695 21.440 1.00 90.19 116 THR A CA 1
ATOM 923 C C . THR A 1 116 ? -20.048 3.423 21.607 1.00 90.19 116 THR A C 1
ATOM 925 O O . THR A 1 116 ? -18.951 3.344 21.058 1.00 90.19 116 THR A O 1
ATOM 928 N N . PHE A 1 117 ? -20.582 2.407 22.290 1.00 91.56 117 PHE A N 1
ATOM 929 C CA . PHE A 1 117 ? -19.919 1.111 22.447 1.00 91.56 117 PHE A CA 1
ATOM 930 C C . PHE A 1 117 ? -19.708 0.398 21.107 1.00 91.56 117 PHE A C 1
ATOM 932 O O . PHE A 1 117 ? -18.589 -0.008 20.785 1.00 91.56 117 PHE A O 1
ATOM 939 N N . TYR A 1 118 ? -20.762 0.300 20.291 1.00 93.88 118 TYR A N 1
ATOM 940 C CA . TYR A 1 118 ? -20.680 -0.343 18.979 1.00 93.88 118 TYR A CA 1
ATOM 941 C C . TYR A 1 118 ? -19.687 0.366 18.059 1.00 93.88 118 TYR A C 1
ATOM 943 O O . TYR A 1 118 ? -18.894 -0.299 17.392 1.00 93.88 118 TYR A O 1
ATOM 951 N N . ASN A 1 119 ? -19.661 1.701 18.075 1.00 93.75 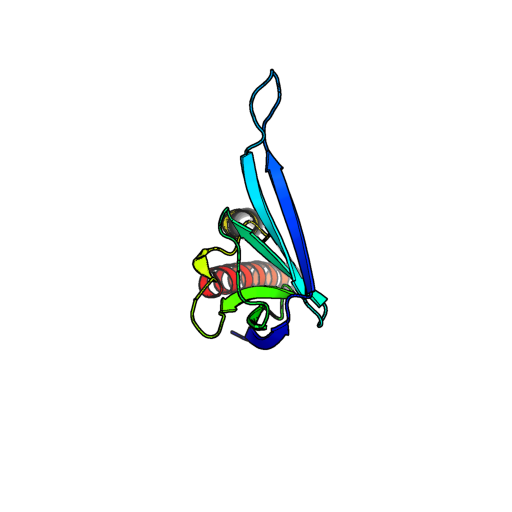119 ASN A N 1
ATOM 952 C CA . ASN A 1 119 ? -18.705 2.476 17.289 1.00 93.75 119 ASN A CA 1
ATOM 953 C C . ASN A 1 119 ? -17.256 2.242 17.729 1.00 93.75 119 ASN A C 1
ATOM 955 O O . ASN A 1 119 ? -16.387 2.122 16.867 1.00 93.75 119 ASN A O 1
ATOM 959 N N . MET A 1 120 ? -16.980 2.118 19.034 1.00 93.56 120 MET A N 1
ATOM 960 C CA . MET A 1 120 ? -15.637 1.765 19.516 1.00 93.56 120 MET A CA 1
ATOM 961 C C . MET A 1 120 ? -15.186 0.412 18.970 1.00 93.56 120 MET A C 1
ATOM 963 O O . MET A 1 120 ? -14.075 0.307 18.449 1.00 93.56 120 MET A O 1
ATOM 967 N N . ILE A 1 121 ? -16.039 -0.613 19.063 1.00 94.00 121 ILE A N 1
ATOM 968 C CA . ILE A 1 121 ? -15.714 -1.962 18.583 1.00 94.00 121 ILE A CA 1
ATOM 969 C C . ILE A 1 121 ? -15.522 -1.957 17.067 1.00 94.00 121 ILE A C 1
ATOM 971 O O . ILE A 1 121 ? -14.499 -2.438 16.582 1.00 94.00 121 ILE A O 1
ATOM 975 N N . CYS A 1 122 ? -16.468 -1.386 16.317 1.00 95.50 122 CYS A N 1
ATOM 976 C CA . CYS A 1 122 ? -16.417 -1.373 14.856 1.00 95.50 122 CYS A CA 1
ATOM 977 C C . CYS A 1 122 ? -15.201 -0.600 14.342 1.00 95.50 122 CYS A C 1
ATOM 979 O O . CYS A 1 122 ? -14.513 -1.074 13.441 1.00 95.50 122 CYS A O 1
ATOM 981 N N . PHE A 1 123 ? -14.897 0.561 14.930 1.00 94.69 123 PHE A N 1
ATOM 982 C CA . PHE A 1 123 ? -13.758 1.368 14.509 1.00 94.69 123 PHE A CA 1
ATOM 983 C C . PHE A 1 123 ? -12.427 0.674 14.817 1.00 94.69 123 PHE A C 1
ATOM 985 O O . PHE A 1 123 ? -11.606 0.509 13.917 1.00 94.69 123 PHE A O 1
ATOM 992 N N . ASN A 1 124 ? -12.215 0.209 16.054 1.00 94.31 124 ASN A N 1
ATOM 993 C CA . ASN A 1 124 ? -10.972 -0.487 16.404 1.00 94.31 124 ASN A CA 1
ATOM 994 C C . ASN A 1 124 ? -10.817 -1.794 15.614 1.00 94.31 124 ASN A C 1
ATOM 996 O O . ASN A 1 124 ? -9.724 -2.088 15.136 1.00 94.31 124 ASN A O 1
ATOM 1000 N N . GLY A 1 125 ? -11.909 -2.538 15.414 1.00 94.69 125 GLY A N 1
ATOM 1001 C CA . GLY A 1 125 ? -11.926 -3.744 14.590 1.00 94.69 125 GLY A CA 1
ATOM 1002 C C . GLY A 1 125 ? -11.569 -3.468 13.128 1.00 94.69 125 GLY A C 1
ATOM 1003 O O . GLY A 1 125 ? -10.761 -4.193 12.553 1.00 94.69 125 GLY A O 1
ATOM 1004 N N . LEU A 1 126 ? -12.101 -2.392 12.539 1.00 94.06 126 LEU A N 1
ATOM 1005 C CA . LEU A 1 126 ? -11.774 -1.984 11.172 1.00 94.06 126 LEU A CA 1
ATOM 1006 C C . LEU A 1 126 ? -10.2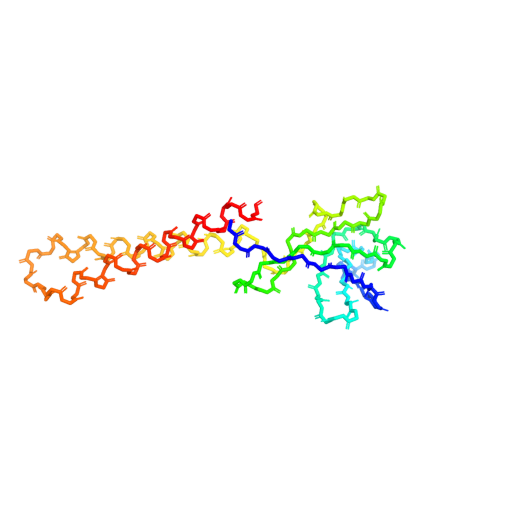96 -1.604 11.031 1.00 94.06 126 LEU A C 1
ATOM 1008 O O . LEU A 1 126 ? -9.636 -2.063 10.101 1.00 94.06 126 LEU A O 1
ATOM 1012 N N . ILE A 1 127 ? -9.760 -0.793 11.949 1.00 92.44 127 ILE A N 1
ATOM 1013 C CA . ILE A 1 127 ? -8.343 -0.407 11.907 1.00 92.44 127 ILE A CA 1
ATOM 1014 C C . ILE A 1 127 ? -7.446 -1.636 12.093 1.00 92.44 127 ILE A C 1
ATOM 1016 O O . ILE A 1 127 ? -6.479 -1.798 11.351 1.00 92.44 127 ILE A O 1
ATOM 1020 N N . LEU A 1 128 ? -7.791 -2.542 13.013 1.00 92.00 128 LEU A N 1
ATOM 1021 C CA . LEU A 1 128 ? -7.058 -3.792 13.213 1.00 92.00 128 LEU A CA 1
ATOM 1022 C C . LEU A 1 128 ? -7.074 -4.664 11.949 1.00 92.00 128 LEU A C 1
ATOM 1024 O O . LEU A 1 128 ? -6.030 -5.172 11.537 1.00 92.00 128 LEU A O 1
ATOM 1028 N N . PHE A 1 129 ? -8.233 -4.795 11.297 1.00 91.06 129 PHE A N 1
ATOM 1029 C CA . PHE A 1 129 ? -8.363 -5.502 10.024 1.00 91.06 129 PHE A CA 1
ATOM 1030 C C . PHE A 1 129 ? -7.469 -4.890 8.937 1.00 91.06 129 PHE A C 1
ATOM 1032 O O . PHE A 1 129 ? -6.773 -5.625 8.238 1.00 91.06 129 PHE A O 1
ATOM 1039 N N . LEU A 1 130 ? -7.435 -3.558 8.821 1.00 87.75 130 LEU A N 1
ATOM 1040 C CA . LEU A 1 130 ? -6.563 -2.864 7.870 1.00 87.75 130 LEU A CA 1
ATOM 1041 C C . LEU A 1 130 ? -5.077 -3.088 8.185 1.00 87.75 130 LEU A C 1
ATOM 1043 O O . LEU A 1 130 ? -4.301 -3.333 7.264 1.00 87.75 130 LEU A O 1
ATOM 1047 N N . CYS A 1 131 ? -4.678 -3.074 9.460 1.00 86.94 131 CYS A N 1
ATOM 1048 C CA . CYS A 1 131 ? -3.307 -3.393 9.868 1.00 86.94 131 CYS A CA 1
ATOM 1049 C C . CYS A 1 131 ? -2.901 -4.813 9.447 1.00 86.94 131 CYS A C 1
ATOM 1051 O O . CYS A 1 131 ? -1.838 -4.992 8.853 1.00 86.94 131 CYS A O 1
ATOM 1053 N N . PHE A 1 132 ? -3.753 -5.815 9.700 1.00 86.44 132 PHE A N 1
ATOM 1054 C CA . PHE A 1 132 ? -3.497 -7.193 9.264 1.00 86.44 132 PHE A CA 1
ATOM 1055 C C . PHE A 1 132 ? -3.476 -7.329 7.741 1.00 86.44 132 PHE A C 1
ATOM 1057 O O . PHE A 1 132 ? -2.619 -8.026 7.204 1.00 86.44 132 PHE A O 1
ATOM 1064 N N . TYR A 1 133 ? -4.385 -6.649 7.039 1.00 82.69 133 TYR A N 1
ATOM 1065 C CA . TYR A 1 133 ? -4.414 -6.648 5.578 1.00 82.69 133 TYR A CA 1
ATOM 1066 C C . TYR A 1 133 ? -3.094 -6.140 4.996 1.00 82.69 133 TYR A C 1
ATOM 1068 O O . TYR A 1 133 ? -2.538 -6.756 4.089 1.00 82.69 133 TYR A O 1
ATOM 1076 N N . MET A 1 134 ? -2.570 -5.047 5.552 1.00 77.31 134 MET A N 1
ATOM 1077 C CA . MET A 1 134 ? -1.293 -4.477 5.130 1.00 77.31 134 MET A CA 1
ATOM 1078 C C . MET A 1 134 ? -0.115 -5.405 5.429 1.00 77.31 134 MET A C 1
ATOM 1080 O O . MET A 1 134 ? 0.730 -5.575 4.561 1.00 77.31 134 MET A O 1
ATOM 1084 N N . ALA A 1 135 ? -0.092 -6.050 6.598 1.00 79.19 135 ALA A N 1
ATOM 1085 C CA . ALA A 1 135 ? 0.988 -6.959 6.993 1.00 79.19 135 ALA A CA 1
ATOM 1086 C C . ALA A 1 135 ? 1.053 -8.270 6.183 1.00 79.19 135 ALA A C 1
ATOM 1088 O O . ALA A 1 135 ? 2.067 -8.952 6.216 1.00 79.19 135 ALA A O 1
ATOM 1089 N N . ILE A 1 136 ? -0.036 -8.671 5.518 1.00 76.38 136 ILE A N 1
ATOM 1090 C CA . ILE A 1 136 ? -0.064 -9.869 4.656 1.00 76.38 136 ILE A CA 1
ATOM 1091 C C . ILE A 1 136 ? 0.351 -9.533 3.222 1.00 76.38 136 ILE A C 1
ATOM 1093 O O . ILE A 1 136 ? 0.851 -10.386 2.489 1.00 76.38 136 ILE A O 1
ATOM 1097 N N . LEU A 1 137 ? 0.028 -8.322 2.778 1.00 68.19 137 LEU 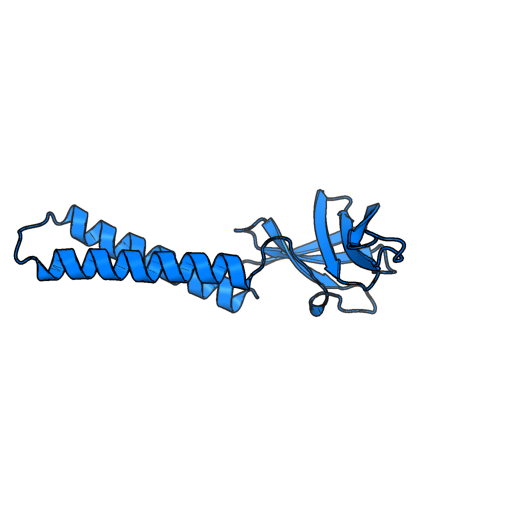A N 1
ATOM 1098 C CA . LEU A 1 137 ? 0.138 -7.936 1.380 1.00 68.19 137 LEU A CA 1
ATOM 1099 C C . LEU A 1 137 ? 1.555 -7.468 1.011 1.00 68.19 137 LEU A C 1
ATOM 1101 O O . LEU A 1 137 ? 1.920 -7.539 -0.165 1.00 68.19 137 LEU A O 1
ATOM 1105 N N . PHE A 1 138 ? 2.332 -7.053 2.007 1.00 64.62 138 PHE A N 1
ATOM 1106 C CA . PHE A 1 138 ? 3.709 -6.584 1.903 1.00 64.62 138 PHE A CA 1
ATOM 1107 C C . PHE A 1 138 ? 4.594 -7.298 2.923 1.00 64.62 138 PHE A C 1
ATOM 1109 O O . PHE A 1 138 ? 5.808 -7.403 2.651 1.00 64.62 138 PHE A O 1
#

Foldseek 3Di:
DDKDKDKWFWDDKDWDWDDDPPNDDTHTFKIWTATPVGAIWMFGPDDDPGGIWMFIADPVVRHTQWIDDPVDTRNVRTPGPPPLCVVLVVLVVVLVVLVVVLVCVVPVPDDDDPVSVVCSCVVSVVSVVVSVVSVVSD

Radius of gyration: 20.95 Å; chains: 1; bounding box: 54×36×58 Å

pLDDT: mean 84.65, std 9.74, range [52.97, 95.5]

Sequence (138 aa):
MPNSKATDKITNYFVTRAGGKNGSTPQKIAYHYSTEKGFTFSTGINYIEEDNIEIEYSLLFKSVTKVKSKYNNYSDLLSNGVNIHGIQFYLCCIFLFSTAISLKILLSNKFFSENTFYNMICFNGLILFLCFYMAILF